Protein AF-M9U4S2-F1 (afdb_monomer_lite)

Sequence (76 aa):
MAYFSAIIVLSLLIVKGTVKNIIGYVISLLSIIASIISVYLIYTEIFLLGHICI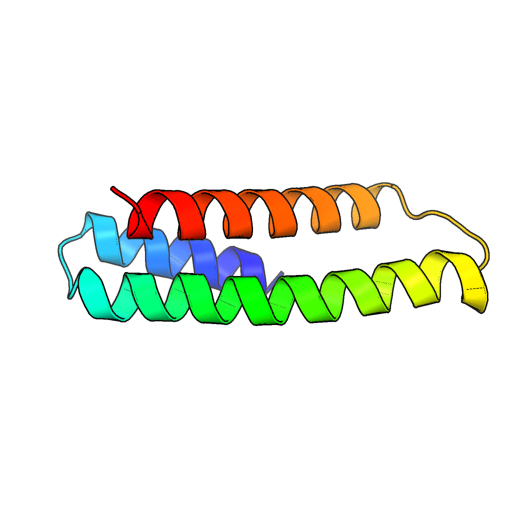VCTLAHVSIFSVLILSVIKFKV

InterPro domains:
  IPR012932 Vitamin K epoxide reductase [PF07884] (1-70)
  IPR038354 VKOR domain superfamily [G3DSA:1.20.1440.130] (1-76)

Structure (mmCIF, N/CA/C/O backbone):
data_AF-M9U4S2-F1
#
_entry.id   AF-M9U4S2-F1
#
loop_
_atom_site.group_PDB
_atom_site.id
_atom_site.type_symbol
_atom_site.label_atom_id
_atom_site.label_alt_id
_atom_site.label_comp_id
_atom_site.label_asym_id
_atom_site.label_entity_id
_atom_site.label_seq_id
_atom_site.pdbx_PDB_ins_code
_atom_site.Cartn_x
_atom_site.Cartn_y
_atom_site.Cartn_z
_atom_site.occupancy
_atom_site.B_iso_or_equiv
_atom_site.auth_seq_id
_atom_site.auth_comp_id
_atom_site.auth_asym_id
_atom_site.auth_atom_id
_atom_site.pdbx_PDB_model_num
ATOM 1 N N . MET A 1 1 ? -9.412 -2.963 -7.015 1.00 72.25 1 MET A N 1
ATOM 2 C CA . MET A 1 1 ? -10.727 -2.581 -6.447 1.00 72.25 1 MET A CA 1
ATOM 3 C C . MET A 1 1 ? -11.060 -3.363 -5.177 1.00 72.25 1 MET A C 1
ATOM 5 O O . MET A 1 1 ? -11.160 -2.732 -4.135 1.00 72.25 1 MET A O 1
ATOM 9 N N . ALA A 1 2 ? -11.132 -4.703 -5.218 1.00 83.50 2 ALA A N 1
ATOM 10 C CA . ALA A 1 2 ? -11.523 -5.535 -4.066 1.00 83.50 2 ALA A CA 1
ATOM 11 C C . ALA A 1 2 ? -10.706 -5.301 -2.772 1.00 83.50 2 ALA A C 1
ATOM 13 O O . ALA A 1 2 ? -11.275 -5.261 -1.682 1.00 83.50 2 ALA A O 1
ATOM 14 N N . TYR A 1 3 ? -9.389 -5.090 -2.889 1.00 88.12 3 TYR A N 1
ATOM 15 C CA . TYR A 1 3 ? -8.515 -4.790 -1.747 1.00 88.12 3 TYR A CA 1
ATOM 16 C C . TYR A 1 3 ? -8.949 -3.526 -0.988 1.00 88.12 3 TYR A C 1
ATOM 18 O O . TYR A 1 3 ? -9.187 -3.574 0.216 1.00 88.12 3 TYR A O 1
ATOM 26 N N . PHE A 1 4 ? -9.121 -2.404 -1.693 1.00 86.56 4 PHE A N 1
ATOM 27 C CA . PHE A 1 4 ? -9.492 -1.132 -1.069 1.00 86.56 4 PHE A CA 1
ATOM 28 C C . PHE A 1 4 ? -10.886 -1.186 -0.442 1.00 86.56 4 PHE A C 1
ATOM 30 O O . PHE A 1 4 ? -11.065 -0.709 0.676 1.00 86.56 4 PHE A O 1
ATOM 37 N N . SER A 1 5 ? -11.856 -1.832 -1.101 1.00 89.56 5 SER A N 1
A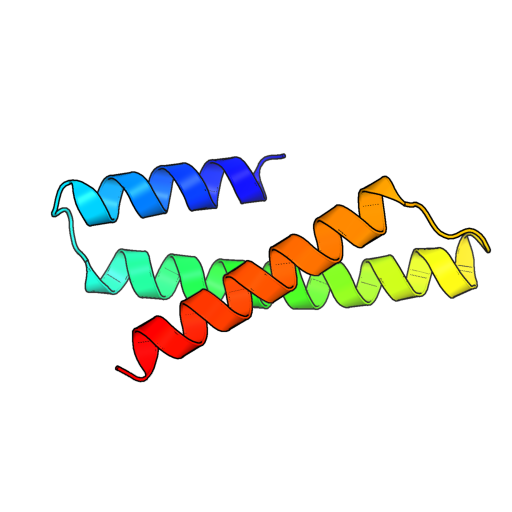TOM 38 C CA . SER A 1 5 ? -13.183 -2.038 -0.510 1.00 89.56 5 SER A CA 1
ATOM 39 C C . SER A 1 5 ? -13.120 -2.879 0.766 1.00 89.56 5 SER A C 1
ATOM 41 O O . SER A 1 5 ? -13.780 -2.539 1.745 1.00 89.56 5 SER A O 1
ATOM 43 N N . ALA A 1 6 ? -12.289 -3.928 0.799 1.00 88.94 6 ALA A N 1
ATOM 44 C CA . ALA A 1 6 ? -12.109 -4.746 1.995 1.00 88.94 6 ALA A CA 1
ATOM 45 C C . ALA A 1 6 ? -11.496 -3.931 3.146 1.00 88.94 6 ALA A C 1
ATOM 47 O O . ALA A 1 6 ? -12.036 -3.944 4.250 1.00 88.94 6 ALA A O 1
ATOM 48 N N . ILE A 1 7 ? -10.434 -3.157 2.889 1.00 88.94 7 ILE A N 1
ATOM 49 C CA . ILE A 1 7 ? -9.802 -2.286 3.897 1.00 88.94 7 ILE A CA 1
ATOM 50 C C . ILE A 1 7 ? -10.811 -1.284 4.480 1.00 88.94 7 ILE A C 1
ATOM 52 O O . ILE A 1 7 ? -10.852 -1.101 5.699 1.00 88.94 7 ILE A O 1
ATOM 56 N N . ILE A 1 8 ? -11.646 -0.661 3.641 1.00 89.19 8 ILE A N 1
ATOM 57 C CA . ILE A 1 8 ? -12.664 0.306 4.084 1.00 89.19 8 ILE A CA 1
ATOM 58 C C . ILE A 1 8 ? -13.705 -0.376 4.977 1.00 89.19 8 ILE A C 1
ATOM 60 O O . ILE A 1 8 ? -13.974 0.103 6.078 1.00 89.19 8 ILE A O 1
ATOM 64 N N . VAL A 1 9 ? -14.255 -1.515 4.546 1.00 90.25 9 VAL A N 1
ATOM 65 C CA . VAL A 1 9 ? -15.259 -2.261 5.321 1.00 90.25 9 VAL A CA 1
ATOM 66 C C . VAL A 1 9 ? -14.687 -2.725 6.662 1.00 90.25 9 VAL A C 1
ATOM 68 O O . VAL A 1 9 ? -15.316 -2.515 7.699 1.00 90.25 9 VAL A O 1
ATOM 71 N N . LEU A 1 10 ? -13.475 -3.290 6.677 1.00 86.81 10 LEU A N 1
ATOM 72 C CA . LEU A 1 10 ? -12.818 -3.708 7.918 1.00 86.81 10 LEU A CA 1
ATOM 73 C C . LEU A 1 10 ? -12.552 -2.519 8.852 1.00 86.81 10 LEU A C 1
ATOM 75 O O . LEU A 1 10 ? -12.763 -2.620 10.061 1.00 86.81 10 LEU A O 1
ATOM 79 N N . SER A 1 11 ? -12.145 -1.373 8.306 1.00 85.19 11 SER A N 1
ATOM 80 C CA . SER A 1 11 ? -11.925 -0.156 9.094 1.00 85.19 11 SER A CA 1
ATOM 81 C C . SER A 1 11 ? -13.222 0.359 9.727 1.00 85.19 11 SER A C 1
ATOM 83 O O . SER A 1 11 ? -13.228 0.713 10.905 1.00 85.19 11 SER A O 1
ATOM 85 N N . LEU A 1 12 ? -14.342 0.326 8.995 1.00 86.94 12 LEU A N 1
ATOM 86 C CA . LEU A 1 12 ? -15.665 0.688 9.521 1.00 86.94 12 LEU A CA 1
ATOM 87 C C . LEU A 1 12 ? -16.124 -0.259 10.642 1.00 86.94 12 LEU A C 1
ATOM 89 O O . LEU A 1 12 ? -16.689 0.195 11.638 1.00 86.94 12 LEU A O 1
ATOM 93 N N . LEU A 1 13 ? -15.842 -1.562 10.529 1.00 85.12 13 LEU A N 1
ATOM 94 C CA . LEU A 1 13 ? -16.171 -2.546 11.570 1.00 85.12 13 LEU A CA 1
ATOM 95 C C . LEU A 1 13 ? -15.400 -2.301 12.877 1.00 85.12 13 LEU A C 1
ATOM 97 O O . LEU A 1 13 ? -15.967 -2.450 13.963 1.00 85.12 13 LEU A O 1
ATOM 101 N N . ILE A 1 14 ? -14.143 -1.851 12.785 1.00 82.88 14 ILE A N 1
ATOM 102 C CA . ILE A 1 14 ? -13.340 -1.447 13.951 1.00 82.88 14 ILE A CA 1
ATOM 103 C C . ILE A 1 14 ? -13.960 -0.230 14.646 1.00 82.88 14 ILE A C 1
ATOM 105 O O . ILE A 1 14 ? -14.055 -0.215 15.876 1.00 82.88 14 ILE A O 1
ATOM 109 N N . VAL A 1 15 ? -14.393 0.778 13.877 1.00 82.12 15 VAL A N 1
ATOM 110 C CA . VAL A 1 15 ? -15.048 1.986 14.415 1.00 82.12 15 VAL A CA 1
ATOM 111 C C . VAL A 1 15 ? -16.360 1.627 15.115 1.00 82.12 15 VAL A C 1
ATOM 113 O O . VAL A 1 15 ? -16.640 2.144 16.192 1.00 82.12 15 VAL A O 1
ATOM 116 N N . LYS A 1 16 ? -17.117 0.665 14.571 1.00 83.69 16 LYS A N 1
ATOM 117 C CA . LYS A 1 16 ? -18.363 0.150 15.162 1.00 83.69 16 LYS A CA 1
ATOM 118 C C . LYS A 1 16 ? -18.150 -0.689 16.439 1.00 83.69 16 LYS A C 1
ATOM 120 O O . LYS A 1 16 ? -19.115 -1.153 17.035 1.00 83.69 16 LYS A O 1
ATOM 125 N N . GLY A 1 17 ? -16.905 -0.897 16.881 1.00 70.06 17 GLY A N 1
ATOM 126 C CA . GLY A 1 17 ? -16.585 -1.582 18.140 1.00 70.06 17 GLY A CA 1
ATOM 127 C C . GLY A 1 17 ? -16.630 -3.111 18.071 1.00 70.06 17 GLY A C 1
ATOM 128 O O . GLY A 1 17 ? -16.525 -3.771 19.101 1.00 70.06 17 GLY A O 1
ATOM 129 N N . THR A 1 18 ? -16.746 -3.691 16.875 1.00 61.25 18 THR A N 1
ATOM 130 C CA . THR A 1 18 ? -16.741 -5.148 16.694 1.00 61.25 18 THR A CA 1
ATOM 131 C C . THR A 1 18 ? -15.292 -5.650 16.702 1.00 61.25 18 THR A C 1
ATOM 133 O O . THR A 1 18 ? -14.504 -5.248 15.856 1.00 61.25 18 THR A O 1
ATOM 136 N N . VAL A 1 19 ? -14.924 -6.484 17.684 1.00 65.94 19 VAL A N 1
ATOM 137 C CA . VAL A 1 19 ? -13.686 -7.301 17.745 1.00 65.94 19 VAL A CA 1
ATOM 138 C C . VAL A 1 19 ? -12.412 -6.602 17.212 1.00 65.94 19 VAL A C 1
ATOM 140 O O . VAL A 1 19 ? -11.828 -6.991 16.200 1.00 65.94 19 VAL A O 1
ATOM 143 N N . LYS A 1 20 ? -11.948 -5.558 17.914 1.00 69.88 20 LYS A N 1
ATOM 144 C CA . LYS A 1 20 ? -10.862 -4.664 17.452 1.00 69.88 20 LYS A CA 1
ATOM 145 C C . LYS A 1 20 ? -9.525 -5.363 17.147 1.00 69.88 20 LYS A C 1
ATOM 147 O O . LYS A 1 20 ? -8.874 -4.988 16.173 1.00 69.88 20 LYS A O 1
ATOM 152 N N . ASN A 1 21 ? -9.128 -6.372 17.931 1.00 76.06 21 ASN A N 1
ATOM 153 C CA . ASN A 1 21 ? -7.826 -7.036 17.757 1.00 76.06 21 ASN A CA 1
ATOM 154 C C . ASN A 1 21 ? -7.776 -7.904 16.497 1.00 76.06 21 ASN A C 1
ATOM 156 O O . ASN A 1 21 ? -6.874 -7.740 15.681 1.00 76.06 21 ASN A O 1
ATOM 160 N N . ILE A 1 22 ? -8.759 -8.789 16.299 1.00 82.25 22 ILE A N 1
ATOM 161 C CA . ILE A 1 22 ? -8.763 -9.722 15.161 1.00 82.25 22 ILE A CA 1
ATOM 162 C C . ILE A 1 22 ? -8.828 -8.956 13.839 1.00 82.25 22 ILE A C 1
ATOM 164 O O . ILE A 1 22 ? -8.049 -9.235 12.933 1.00 82.25 22 ILE A O 1
ATOM 168 N N . ILE A 1 23 ? -9.687 -7.937 13.739 1.00 84.19 23 ILE A N 1
ATOM 169 C CA . ILE A 1 23 ? -9.807 -7.150 12.505 1.00 84.19 23 ILE A CA 1
ATOM 170 C C . ILE A 1 23 ? -8.515 -6.375 12.219 1.00 84.19 23 ILE A C 1
ATOM 172 O O . ILE A 1 23 ? -8.092 -6.298 11.068 1.00 84.19 23 ILE A O 1
ATOM 176 N N . GLY A 1 24 ? -7.843 -5.855 13.252 1.00 83.25 24 GLY A N 1
ATOM 177 C CA . GLY A 1 24 ? -6.518 -5.257 13.098 1.00 83.25 24 GLY A CA 1
ATOM 178 C C . GLY A 1 24 ? -5.520 -6.229 12.467 1.00 83.25 24 GLY A C 1
ATOM 179 O O . GLY A 1 24 ? -4.822 -5.857 11.523 1.00 83.25 24 GLY A O 1
ATOM 180 N N . TYR A 1 25 ? -5.469 -7.476 12.955 1.00 85.56 25 TYR A N 1
ATOM 181 C CA . TYR A 1 25 ? -4.528 -8.479 12.441 1.00 85.56 25 TYR A CA 1
ATOM 182 C C . TYR A 1 25 ? -4.837 -8.834 10.992 1.00 85.56 25 TYR A C 1
ATOM 184 O O . TYR A 1 25 ? -3.920 -8.929 10.178 1.00 85.56 25 TYR A O 1
ATOM 192 N N . VAL A 1 26 ? -6.122 -8.950 10.649 1.00 89.38 26 VAL A N 1
ATOM 193 C CA . VAL A 1 26 ? -6.549 -9.195 9.268 1.00 89.38 26 VAL A CA 1
ATOM 194 C C . VAL A 1 26 ? -6.124 -8.045 8.354 1.00 89.38 26 VAL A C 1
ATOM 196 O O . VAL A 1 26 ? -5.590 -8.313 7.285 1.00 89.38 26 VAL A O 1
ATOM 199 N N . ILE A 1 27 ? -6.279 -6.780 8.768 1.00 89.00 27 ILE A N 1
ATOM 200 C CA . ILE A 1 27 ? -5.822 -5.621 7.976 1.00 89.00 27 ILE A CA 1
ATOM 201 C C . ILE A 1 27 ? -4.307 -5.669 7.746 1.00 89.00 27 ILE A C 1
ATOM 203 O O . ILE A 1 27 ? -3.861 -5.456 6.619 1.00 89.00 27 ILE A O 1
ATOM 207 N N . SER A 1 28 ? -3.519 -5.953 8.786 1.00 89.31 28 SER A N 1
ATOM 208 C CA . SER A 1 28 ? -2.057 -6.053 8.665 1.00 89.31 28 SER A CA 1
ATOM 209 C C . SER A 1 28 ? -1.649 -7.173 7.708 1.00 89.31 28 SER A C 1
ATOM 211 O O . SER A 1 28 ? -0.905 -6.932 6.757 1.00 89.31 28 SER A O 1
ATOM 213 N N . LEU A 1 29 ? -2.225 -8.369 7.868 1.00 91.06 29 LEU A N 1
ATOM 214 C CA . LEU A 1 29 ? -1.964 -9.501 6.980 1.00 91.06 29 LEU A CA 1
ATOM 215 C C . LEU A 1 29 ? -2.330 -9.182 5.522 1.00 91.06 29 LEU A C 1
ATOM 217 O O . LEU A 1 29 ? -1.534 -9.433 4.617 1.00 91.06 29 LEU A O 1
ATOM 221 N N . LEU A 1 30 ? -3.501 -8.579 5.291 1.00 92.12 30 LEU A N 1
ATOM 222 C CA . LEU A 1 30 ? -3.948 -8.183 3.953 1.00 92.12 30 LEU A CA 1
ATOM 223 C C . LEU A 1 30 ? -2.991 -7.164 3.318 1.00 92.12 30 LEU A C 1
ATOM 225 O O . LEU A 1 30 ? -2.700 -7.246 2.126 1.00 92.12 30 LEU A O 1
ATOM 229 N N . SER A 1 31 ? -2.486 -6.225 4.121 1.00 91.75 31 SER A N 1
ATOM 230 C CA . SER A 1 31 ? -1.559 -5.179 3.679 1.00 91.75 31 SER A CA 1
ATOM 231 C C . SER A 1 31 ? -0.186 -5.745 3.314 1.00 91.75 31 SER A C 1
ATOM 233 O O . SER A 1 31 ? 0.411 -5.316 2.328 1.00 91.75 31 SER A O 1
ATOM 235 N N . ILE A 1 32 ? 0.307 -6.741 4.062 1.00 93.06 32 ILE A N 1
ATOM 236 C CA . ILE A 1 32 ? 1.562 -7.445 3.754 1.00 93.06 32 ILE A CA 1
ATOM 237 C C . ILE A 1 32 ? 1.440 -8.180 2.416 1.00 93.06 32 ILE A C 1
ATOM 239 O O 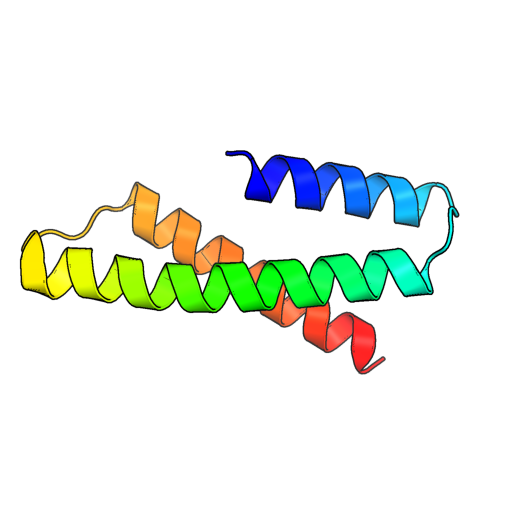. ILE A 1 32 ? 2.295 -8.020 1.546 1.00 93.06 32 ILE A O 1
ATOM 243 N N . ILE A 1 33 ? 0.355 -8.936 2.220 1.00 94.06 33 ILE A N 1
ATOM 244 C CA . ILE A 1 33 ? 0.110 -9.669 0.970 1.00 94.06 33 ILE A CA 1
ATOM 245 C C . ILE A 1 33 ? 0.022 -8.694 -0.211 1.00 94.06 33 ILE A C 1
ATOM 247 O O . ILE A 1 33 ? 0.676 -8.900 -1.234 1.00 94.06 33 ILE A O 1
ATOM 251 N N . ALA A 1 34 ? -0.736 -7.604 -0.063 1.00 92.62 34 ALA A N 1
ATOM 252 C CA . ALA A 1 34 ? -0.870 -6.592 -1.106 1.00 92.62 34 ALA A CA 1
ATOM 253 C C . ALA A 1 34 ? 0.468 -5.917 -1.445 1.00 92.62 34 ALA A C 1
ATOM 255 O O . ALA A 1 34 ? 0.736 -5.662 -2.616 1.00 92.62 34 ALA A O 1
ATOM 256 N N . SER A 1 35 ? 1.323 -5.672 -0.450 1.00 93.12 35 SER A N 1
ATOM 257 C CA . SER A 1 35 ? 2.665 -5.114 -0.645 1.00 93.12 35 SER A CA 1
ATOM 258 C C . SER A 1 35 ? 3.568 -6.046 -1.460 1.00 93.12 35 SER A C 1
ATOM 260 O O . SER A 1 35 ? 4.192 -5.608 -2.424 1.00 93.12 35 SER A O 1
ATOM 262 N N . ILE A 1 36 ? 3.575 -7.349 -1.158 1.00 94.56 36 ILE A N 1
ATOM 263 C CA . ILE A 1 36 ? 4.356 -8.341 -1.919 1.00 94.56 36 ILE A CA 1
ATOM 264 C C . ILE A 1 36 ? 3.896 -8.383 -3.383 1.00 94.56 36 ILE A C 1
ATOM 266 O O . ILE A 1 36 ? 4.718 -8.317 -4.298 1.00 94.56 36 ILE A O 1
ATOM 270 N N . ILE A 1 37 ? 2.579 -8.428 -3.611 1.00 93.62 37 ILE A N 1
ATOM 271 C CA . ILE A 1 37 ? 2.000 -8.397 -4.963 1.00 93.62 37 ILE A CA 1
ATOM 272 C C . ILE A 1 37 ? 2.358 -7.084 -5.672 1.00 93.62 37 ILE A C 1
ATOM 274 O O . ILE A 1 37 ? 2.690 -7.088 -6.853 1.00 93.62 37 ILE A O 1
ATOM 278 N N . SER A 1 38 ? 2.332 -5.962 -4.953 1.00 93.12 38 SER A N 1
ATOM 279 C CA . SER A 1 38 ? 2.691 -4.646 -5.478 1.00 93.12 38 SER A CA 1
ATOM 280 C C . SER A 1 38 ? 4.132 -4.608 -5.988 1.00 93.12 38 SER A C 1
ATOM 282 O O . SER A 1 38 ? 4.369 -4.093 -7.074 1.00 93.12 38 SER A O 1
ATOM 284 N N . VAL A 1 39 ? 5.091 -5.174 -5.249 1.00 93.25 39 VAL A N 1
ATOM 285 C CA . VAL A 1 39 ? 6.498 -5.249 -5.683 1.00 93.25 39 VAL A CA 1
ATOM 286 C C . VAL A 1 39 ? 6.640 -6.084 -6.955 1.00 93.25 39 VAL A C 1
ATOM 288 O O . VAL A 1 39 ? 7.353 -5.686 -7.876 1.00 93.25 39 VAL A O 1
ATOM 291 N N . TYR A 1 40 ? 5.927 -7.210 -7.037 1.00 93.00 40 TYR A N 1
ATOM 292 C CA . TYR A 1 40 ? 5.908 -8.038 -8.241 1.00 93.00 40 TYR A CA 1
ATOM 293 C C . TYR A 1 40 ? 5.350 -7.276 -9.452 1.00 93.00 40 TYR A C 1
ATOM 295 O O . TYR A 1 40 ? 5.950 -7.301 -10.524 1.00 93.00 40 TYR A O 1
ATOM 303 N N . LEU A 1 41 ? 4.246 -6.546 -9.278 1.00 90.81 41 LEU A N 1
ATOM 304 C CA . LEU A 1 41 ? 3.650 -5.755 -10.354 1.00 90.81 41 LEU A CA 1
ATOM 305 C C . LEU A 1 41 ? 4.588 -4.643 -10.836 1.00 90.81 41 LEU A C 1
ATOM 307 O O . LEU A 1 41 ? 4.804 -4.529 -12.038 1.00 90.81 41 LEU A O 1
ATOM 311 N N . ILE A 1 42 ? 5.233 -3.912 -9.922 1.00 91.62 42 ILE A N 1
ATOM 312 C CA . ILE A 1 42 ? 6.240 -2.895 -10.273 1.00 91.62 42 ILE A CA 1
ATOM 313 C C . ILE A 1 42 ? 7.364 -3.514 -11.114 1.00 91.62 42 ILE A C 1
ATOM 315 O O . ILE A 1 42 ? 7.774 -2.944 -12.125 1.00 91.62 42 ILE A O 1
ATOM 319 N N . TYR A 1 43 ? 7.845 -4.699 -10.728 1.00 91.75 43 TYR A N 1
ATOM 320 C CA . TYR A 1 43 ? 8.853 -5.414 -11.507 1.00 91.75 43 TYR A CA 1
ATOM 321 C C . TYR A 1 43 ? 8.349 -5.728 -12.923 1.00 91.75 43 TYR A C 1
ATOM 323 O O . TYR A 1 43 ? 9.052 -5.462 -13.897 1.00 91.75 43 TYR A O 1
ATOM 331 N N . THR A 1 44 ? 7.118 -6.228 -13.065 1.00 91.31 44 THR 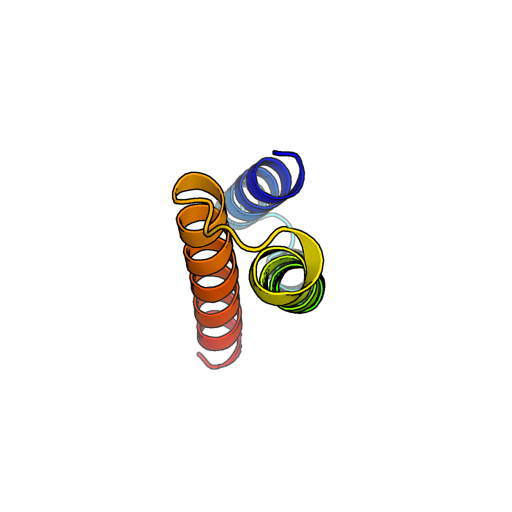A N 1
ATOM 332 C CA . THR A 1 44 ? 6.541 -6.505 -14.391 1.00 91.31 44 THR A CA 1
ATOM 333 C C . THR A 1 44 ? 6.323 -5.240 -15.228 1.00 91.31 44 THR A C 1
ATOM 335 O O . THR A 1 44 ? 6.549 -5.265 -16.434 1.00 91.31 44 THR A O 1
ATOM 338 N N . GLU A 1 45 ? 5.953 -4.116 -14.616 1.00 89.19 45 GLU A N 1
ATOM 339 C CA . GLU A 1 45 ? 5.765 -2.843 -15.320 1.00 89.19 45 GLU A CA 1
ATOM 340 C C . GLU A 1 45 ? 7.080 -2.313 -15.898 1.00 89.19 45 GLU A C 1
ATOM 342 O O . GLU A 1 45 ? 7.149 -1.945 -17.072 1.00 89.19 45 GLU A O 1
ATOM 347 N N . ILE A 1 46 ? 8.149 -2.341 -15.098 1.00 88.81 46 ILE A N 1
ATOM 348 C CA . ILE A 1 46 ? 9.458 -1.817 -15.497 1.00 88.81 46 ILE A CA 1
ATOM 349 C C . ILE A 1 46 ? 10.146 -2.751 -16.499 1.00 88.81 46 ILE A C 1
ATOM 351 O O . ILE A 1 46 ? 10.650 -2.284 -17.518 1.00 88.81 46 ILE A O 1
ATOM 355 N N . PHE A 1 47 ? 10.185 -4.057 -16.215 1.00 87.88 47 PHE A N 1
ATOM 356 C CA . PHE A 1 47 ? 11.023 -5.000 -16.963 1.00 87.88 47 PHE A CA 1
ATOM 357 C C . PHE A 1 47 ? 10.297 -5.740 -18.090 1.00 87.88 47 PHE A C 1
ATOM 359 O O . PHE A 1 47 ? 10.941 -6.066 -19.083 1.00 87.88 47 PHE A O 1
ATOM 366 N N . LEU A 1 48 ? 8.993 -6.023 -17.963 1.00 86.12 48 LEU A N 1
ATOM 367 C CA . LEU A 1 48 ? 8.234 -6.705 -19.024 1.00 86.12 48 LEU A CA 1
ATOM 368 C C . LEU A 1 48 ? 7.512 -5.722 -19.946 1.00 86.12 48 LEU A C 1
ATOM 370 O O . LEU A 1 48 ? 7.561 -5.879 -21.161 1.00 86.12 48 LEU A O 1
ATOM 374 N N . LEU A 1 49 ? 6.804 -4.746 -19.376 1.00 87.38 49 LEU A N 1
ATOM 375 C CA . LEU A 1 49 ? 5.965 -3.819 -20.144 1.00 87.38 49 LEU A CA 1
ATOM 376 C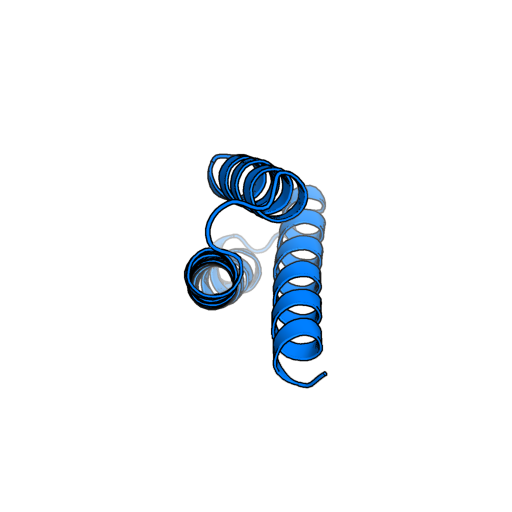 C . LEU A 1 49 ? 6.748 -2.608 -20.667 1.00 87.38 49 LEU A C 1
ATOM 378 O O . LEU A 1 49 ? 6.330 -2.002 -21.651 1.00 87.38 49 LEU A O 1
ATOM 382 N N . GLY A 1 50 ? 7.864 -2.249 -20.023 1.00 86.81 50 GLY A N 1
ATOM 383 C CA . GLY A 1 50 ? 8.729 -1.141 -20.440 1.00 86.81 50 GLY A CA 1
ATOM 384 C C . GLY A 1 50 ? 8.090 0.246 -20.300 1.00 86.81 50 GLY A C 1
ATOM 385 O O . GLY A 1 50 ? 8.596 1.216 -20.861 1.00 86.81 50 GLY A O 1
ATOM 386 N N . HIS A 1 51 ? 6.985 0.361 -19.559 1.00 86.00 51 HIS A N 1
ATOM 387 C CA . HIS A 1 51 ? 6.243 1.605 -19.371 1.00 86.00 51 HIS A CA 1
ATOM 388 C C . HIS A 1 51 ? 5.772 1.752 -17.925 1.00 86.00 51 HIS A C 1
ATOM 390 O O . HIS A 1 51 ? 5.376 0.786 -17.279 1.00 86.00 51 HIS A O 1
ATOM 396 N N . ILE A 1 52 ? 5.769 2.993 -17.432 1.00 84.44 52 ILE A N 1
ATOM 397 C CA . ILE A 1 52 ? 5.316 3.325 -16.079 1.00 84.44 52 ILE A CA 1
ATOM 398 C C . ILE A 1 52 ? 3.864 3.798 -16.144 1.00 84.44 52 ILE A C 1
ATOM 400 O O . ILE A 1 52 ? 3.557 4.849 -16.710 1.00 84.44 52 ILE A O 1
ATOM 404 N N . CYS A 1 53 ? 2.964 3.037 -15.529 1.00 87.50 53 CYS A N 1
ATOM 405 C CA . CYS A 1 53 ? 1.560 3.398 -15.396 1.00 87.50 53 CYS A CA 1
ATOM 406 C C . CYS A 1 53 ? 1.362 4.329 -14.184 1.00 87.50 53 CYS A C 1
ATOM 408 O O . CYS A 1 53 ? 1.494 3.908 -13.038 1.00 87.50 53 CYS A O 1
ATOM 410 N N . ILE A 1 54 ? 0.993 5.596 -14.418 1.00 89.19 54 ILE A N 1
ATOM 411 C CA . ILE A 1 54 ? 0.790 6.601 -13.347 1.00 89.19 54 ILE A CA 1
ATOM 412 C C . ILE A 1 54 ? -0.323 6.185 -12.369 1.00 89.19 54 ILE A C 1
ATOM 414 O O . ILE A 1 54 ? -0.227 6.380 -11.160 1.00 89.19 54 ILE A O 1
ATOM 418 N N . VAL A 1 55 ? -1.401 5.591 -12.881 1.00 89.50 55 VAL A N 1
ATOM 419 C CA . VAL A 1 55 ? -2.507 5.109 -12.038 1.00 89.50 55 VAL A CA 1
ATOM 420 C C . VAL A 1 55 ? -2.047 3.944 -11.153 1.00 89.50 55 VAL A C 1
ATOM 422 O O . VAL A 1 55 ? -2.466 3.823 -10.002 1.00 89.50 55 VAL A O 1
ATOM 425 N N . CYS A 1 56 ? -1.151 3.110 -11.672 1.00 89.50 56 CYS A N 1
ATOM 426 C CA . CYS A 1 56 ? -0.620 1.944 -10.989 1.00 89.50 56 CYS A CA 1
ATOM 427 C C . CYS A 1 56 ? 0.379 2.362 -9.906 1.00 89.50 56 CYS A C 1
ATOM 429 O O . CYS A 1 56 ? 0.253 1.925 -8.764 1.00 89.50 56 CYS A O 1
ATOM 431 N N . THR A 1 57 ? 1.266 3.322 -10.188 1.00 90.50 57 THR A N 1
ATOM 432 C CA . THR A 1 57 ? 2.161 3.897 -9.172 1.00 90.50 57 THR A CA 1
ATOM 433 C C . THR A 1 57 ? 1.394 4.552 -8.025 1.00 90.50 57 THR A C 1
ATOM 435 O O . THR A 1 57 ? 1.740 4.323 -6.866 1.00 90.50 57 THR A O 1
ATOM 438 N N . LEU A 1 58 ? 0.301 5.274 -8.300 1.00 92.56 58 LEU A N 1
ATOM 439 C CA . LEU A 1 58 ? -0.593 5.784 -7.250 1.00 92.56 58 LEU A CA 1
ATOM 440 C C . LEU A 1 58 ? -1.185 4.651 -6.398 1.00 92.56 58 LEU A C 1
ATOM 442 O O . LEU A 1 58 ? -1.207 4.742 -5.166 1.00 92.56 58 LEU A O 1
ATOM 446 N N . ALA A 1 59 ? -1.622 3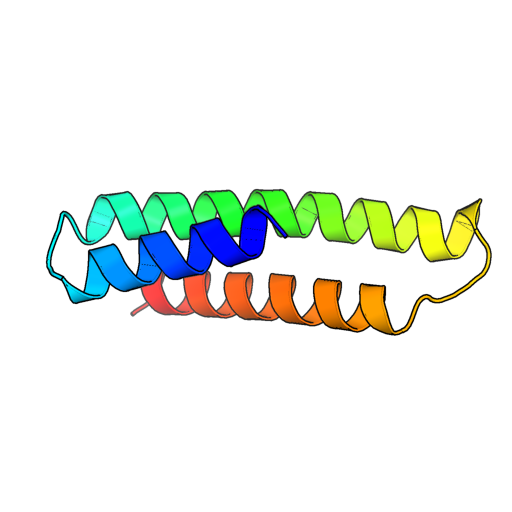.559 -7.031 1.00 90.81 59 ALA A N 1
ATOM 447 C CA . ALA A 1 59 ? -2.122 2.390 -6.315 1.00 90.81 59 ALA A CA 1
ATOM 448 C C . ALA A 1 59 ? -1.029 1.755 -5.436 1.00 90.81 59 ALA A C 1
ATOM 450 O O . ALA A 1 59 ? -1.278 1.496 -4.259 1.00 90.81 59 ALA A O 1
ATOM 451 N N . HIS A 1 60 ? 0.192 1.587 -5.944 1.00 93.12 60 HIS A N 1
ATOM 452 C CA . HIS A 1 60 ? 1.326 1.060 -5.183 1.00 93.12 60 HIS A CA 1
ATOM 453 C C . HIS A 1 60 ? 1.640 1.921 -3.951 1.00 93.12 60 HIS A C 1
ATOM 455 O O . HIS A 1 60 ? 1.701 1.405 -2.834 1.00 93.12 60 HIS A O 1
ATOM 461 N N . VAL A 1 61 ? 1.740 3.245 -4.118 1.00 94.50 61 VAL A N 1
ATOM 462 C CA . VAL A 1 61 ? 1.984 4.189 -3.011 1.00 94.50 61 VAL A CA 1
ATOM 463 C C . VAL A 1 61 ? 0.890 4.095 -1.946 1.00 94.50 61 VAL A C 1
ATOM 465 O O . VAL A 1 61 ? 1.184 4.091 -0.747 1.00 94.50 61 VAL A O 1
ATOM 468 N N . SER A 1 62 ? -0.373 3.968 -2.357 1.00 93.19 62 SER A N 1
ATOM 469 C CA . SER A 1 62 ? -1.481 3.823 -1.411 1.00 93.19 62 SER A CA 1
ATOM 470 C C . SER A 1 62 ? -1.421 2.502 -0.628 1.00 93.19 62 SER A C 1
ATOM 472 O O . SER A 1 62 ? -1.663 2.505 0.579 1.00 93.19 62 SER A O 1
ATOM 474 N N . ILE A 1 63 ? -1.017 1.391 -1.259 1.00 93.56 63 ILE A N 1
ATOM 475 C CA . ILE A 1 63 ? -0.831 0.094 -0.587 1.00 93.56 63 ILE A CA 1
ATOM 476 C C . ILE A 1 63 ? 0.271 0.190 0.473 1.00 93.56 63 ILE A C 1
ATOM 478 O O . ILE A 1 63 ? 0.052 -0.211 1.618 1.00 93.56 63 ILE A O 1
ATOM 482 N N . PHE A 1 64 ? 1.423 0.775 0.130 1.00 92.81 64 PHE A N 1
ATOM 483 C CA . PHE A 1 64 ? 2.516 0.974 1.087 1.00 92.81 64 PHE A CA 1
ATOM 484 C C . PHE A 1 64 ? 2.117 1.896 2.242 1.00 92.81 64 PHE A C 1
ATOM 486 O O . PHE A 1 64 ? 2.467 1.633 3.392 1.00 92.81 64 PHE A O 1
ATOM 493 N N . SER A 1 65 ? 1.331 2.936 1.964 1.00 93.44 65 SER A N 1
ATOM 494 C CA . SER A 1 65 ? 0.822 3.847 2.996 1.00 93.44 65 SER A CA 1
ATOM 495 C C . SER A 1 65 ? -0.081 3.119 4.000 1.00 93.44 65 SER A C 1
ATOM 497 O O . SER A 1 65 ? 0.066 3.298 5.209 1.00 93.44 65 SER A O 1
ATOM 499 N N . VAL A 1 66 ? -0.976 2.245 3.519 1.00 91.00 66 VAL A N 1
ATOM 500 C CA . VAL A 1 66 ? -1.839 1.410 4.375 1.00 91.00 66 VAL A CA 1
ATOM 501 C C . VAL A 1 66 ? -1.013 0.413 5.192 1.00 91.00 66 VAL A C 1
ATOM 503 O O . VAL A 1 66 ? -1.280 0.240 6.382 1.00 91.00 66 VAL A O 1
ATOM 506 N N . LEU A 1 67 ? 0.026 -0.189 4.603 1.00 92.50 67 LEU A N 1
ATOM 507 C CA . LEU A 1 67 ? 0.950 -1.066 5.324 1.00 92.50 67 LEU A CA 1
ATOM 508 C C . LEU A 1 67 ? 1.642 -0.326 6.476 1.00 92.50 67 LEU A C 1
ATOM 510 O O . LEU A 1 67 ? 1.599 -0.803 7.609 1.00 92.50 67 LEU A O 1
ATOM 514 N N . ILE A 1 68 ? 2.223 0.849 6.222 1.00 91.25 68 ILE A N 1
ATOM 515 C CA . ILE A 1 68 ? 2.885 1.662 7.256 1.00 91.25 68 ILE A CA 1
ATOM 516 C C . ILE A 1 68 ? 1.899 2.009 8.374 1.00 91.25 68 ILE A C 1
ATOM 518 O O . ILE A 1 68 ? 2.208 1.827 9.552 1.00 91.25 68 ILE A O 1
ATOM 522 N N . LEU A 1 69 ? 0.691 2.447 8.014 1.00 88.94 69 LEU A N 1
ATOM 523 C CA . LEU A 1 69 ? -0.349 2.779 8.984 1.00 88.94 69 LEU A CA 1
ATOM 524 C C . LEU A 1 69 ? -0.739 1.562 9.837 1.00 88.94 69 LEU A C 1
ATOM 526 O O . LEU A 1 69 ? -0.930 1.689 11.047 1.00 88.94 69 LEU A O 1
ATOM 530 N N . SER A 1 70 ? -0.811 0.376 9.224 1.00 86.50 70 SER A N 1
ATOM 531 C CA . SER A 1 70 ? -1.084 -0.872 9.938 1.00 86.50 70 SER A CA 1
ATOM 532 C C . SER A 1 70 ? 0.022 -1.195 10.948 1.00 86.50 70 SER A C 1
ATOM 534 O O . SER A 1 70 ? -0.287 -1.487 12.098 1.00 86.50 70 SER A O 1
ATOM 536 N N . VAL A 1 71 ? 1.298 -1.039 10.575 1.00 85.31 71 VAL A N 1
ATOM 537 C CA . VAL A 1 71 ? 2.447 -1.292 11.462 1.00 85.31 71 VAL A CA 1
ATOM 538 C C . VAL A 1 71 ? 2.472 -0.311 12.633 1.00 85.31 71 VAL A C 1
ATOM 540 O O . VAL A 1 71 ? 2.659 -0.732 13.773 1.00 85.31 71 VAL A O 1
ATOM 543 N N . ILE A 1 72 ? 2.239 0.982 12.383 1.00 85.06 72 ILE A N 1
ATOM 544 C CA . ILE A 1 72 ? 2.197 2.004 13.442 1.00 85.06 72 ILE A CA 1
ATOM 545 C C . ILE A 1 72 ? 1.106 1.672 14.462 1.00 85.06 72 ILE A C 1
ATOM 547 O O . ILE A 1 72 ? 1.357 1.725 15.662 1.00 85.06 72 ILE A O 1
ATOM 551 N N . LYS A 1 73 ? -0.079 1.263 13.998 1.00 72.62 73 LYS A N 1
ATOM 552 C CA . LYS A 1 73 ? -1.204 0.901 14.868 1.00 72.62 73 LYS A CA 1
ATOM 553 C C . LYS A 1 73 ? -0.917 -0.303 15.777 1.00 72.62 73 LYS A C 1
ATOM 555 O O . LYS A 1 73 ? -1.541 -0.412 16.820 1.00 72.62 73 LYS A O 1
ATOM 560 N N . PHE A 1 74 ? -0.018 -1.204 15.380 1.00 64.50 74 PHE A N 1
ATOM 561 C CA . PHE A 1 74 ? 0.404 -2.341 16.209 1.00 64.50 74 PHE A CA 1
ATOM 562 C C . PHE A 1 74 ? 1.567 -2.023 17.153 1.00 64.50 74 PHE A C 1
ATOM 564 O O . PHE A 1 74 ? 1.827 -2.801 18.068 1.00 64.50 74 PHE A O 1
ATOM 571 N N . LYS A 1 75 ? 2.290 -0.925 16.912 1.00 56.75 75 LYS A N 1
ATOM 572 C CA . LYS A 1 75 ? 3.426 -0.496 17.735 1.00 56.75 75 LYS A CA 1
ATOM 573 C C . LYS A 1 75 ? 3.006 0.392 18.915 1.00 56.75 75 LYS A C 1
ATOM 575 O O . LYS A 1 75 ? 3.731 0.425 19.907 1.00 56.75 75 LYS A O 1
ATOM 580 N N . VAL A 1 76 ? 1.903 1.132 18.775 1.00 45.75 76 VAL A N 1
ATOM 581 C CA . VAL A 1 76 ? 1.284 1.976 19.819 1.00 45.75 76 VAL A CA 1
ATOM 582 C C . VAL A 1 76 ? 0.326 1.141 20.657 1.00 45.75 76 VAL A C 1
ATOM 584 O O . VAL A 1 76 ? 0.360 1.299 21.894 1.00 45.75 76 VAL A O 1
#

pLDDT: mean 86.11, std 9.17, range [45.75, 94.56]

Foldseek 3Di:
DVLVVLLVVLVVCCVVVHPNPVSLVVLLVSLVVVLVVLVVVVCCVVPVVVHDDPVSVVVNVVSVVSNVVSVVVVVD

Organism: NCBI:txid1241935

Radius of gyration: 14.17 Å; chains: 1; bounding box: 29×16×40 Å

Secondary structure (DSSP, 8-state):
-HHHHHHHHHHHHHHTTS-HHHHHHHHHHHHHHHHHHHHHHHHHIIIII-S--HHHHHHHHHHHHHHHHHHHHHH-